Protein AF-A0A949XYN5-F1 (afdb_monomer_lite)

Sequence (95 aa):
HPQERGRELCKAVEAFGGQVHQFFFAFGAYDGIAIVEFPDNESCAACSLTLEGAGANSALATTVLLSPTEGYRAMQKANQTRTGYRPPVGYGSHG

pLDDT: mean 88.31, std 12.27, range [41.84, 97.81]

Radius of gyration: 18.4 Å; chains: 1; bounding box: 48×35×37 Å

Secondary structure (DSSP, 8-state):
-GGGHHHHHHHHHHHTT-EEEEEEE-SSS-SEEEEEE-SSHHHHHHHHHHHHHTT--S-----PPPPHHHHHHHHHHHHH----PPPSS------

Structure (mmCIF, N/CA/C/O backbone):
data_AF-A0A949XYN5-F1
#
_entry.id   AF-A0A949XYN5-F1
#
loop_
_atom_site.group_PDB
_atom_site.id
_atom_site.type_symbol
_atom_site.label_atom_id
_atom_site.label_alt_id
_atom_site.label_comp_id
_atom_site.label_asym_id
_atom_site.label_entity_id
_atom_site.label_seq_id
_atom_site.pdbx_PDB_ins_code
_atom_site.Cartn_x
_atom_site.Cartn_y
_atom_site.Cartn_z
_atom_site.occupancy
_atom_site.B_iso_or_equiv
_atom_site.auth_seq_id
_atom_site.auth_comp_id
_atom_site.auth_asym_id
_atom_site.auth_atom_id
_atom_site.pdbx_PDB_model_num
ATOM 1 N N . HIS A 1 1 ? 15.129 -7.183 -16.951 1.00 52.28 1 HIS A N 1
ATOM 2 C CA . HIS A 1 1 ? 15.411 -8.518 -16.371 1.00 52.28 1 HIS A CA 1
ATOM 3 C C . HIS A 1 1 ? 14.693 -8.663 -15.026 1.00 52.28 1 HIS A C 1
ATOM 5 O O . HIS A 1 1 ? 14.589 -7.657 -14.333 1.00 52.28 1 HIS A O 1
ATOM 11 N N . PRO A 1 2 ? 14.188 -9.853 -14.638 1.00 61.12 2 PRO A N 1
ATOM 12 C CA . PRO A 1 2 ? 13.438 -10.048 -13.385 1.00 61.12 2 PRO A CA 1
ATOM 13 C C . PRO A 1 2 ? 14.189 -9.584 -12.127 1.00 61.12 2 PRO A C 1
ATOM 15 O O . PRO A 1 2 ? 13.579 -9.060 -11.201 1.00 61.12 2 PRO A O 1
ATOM 18 N N . GLN A 1 3 ? 15.517 -9.717 -12.129 1.00 62.66 3 GLN A N 1
ATOM 19 C CA . GLN A 1 3 ? 16.404 -9.361 -11.020 1.00 62.66 3 GLN A CA 1
ATOM 20 C C . GLN A 1 3 ? 16.446 -7.853 -10.723 1.00 62.66 3 GLN A C 1
ATOM 22 O O . GLN A 1 3 ? 16.791 -7.466 -9.612 1.00 62.66 3 GLN A O 1
ATOM 27 N N . GLU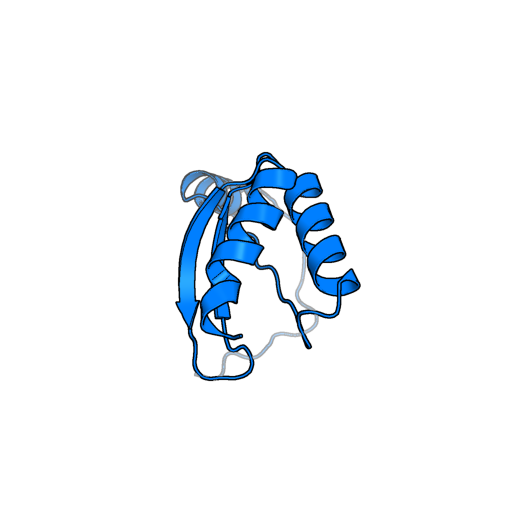 A 1 4 ? 16.076 -6.992 -11.675 1.00 78.88 4 GLU A N 1
ATOM 28 C CA . GLU A 1 4 ? 16.103 -5.534 -11.482 1.00 78.88 4 GLU A CA 1
ATOM 29 C C . GLU A 1 4 ? 14.777 -4.963 -10.970 1.00 78.88 4 GLU A C 1
ATOM 31 O O . GLU A 1 4 ? 14.725 -3.801 -10.572 1.00 78.88 4 GLU A O 1
ATOM 36 N N . ARG A 1 5 ? 13.708 -5.771 -10.922 1.00 80.12 5 ARG A N 1
ATOM 37 C CA . ARG A 1 5 ? 12.364 -5.293 -10.560 1.00 80.12 5 ARG A CA 1
ATOM 38 C C . ARG A 1 5 ? 12.307 -4.670 -9.170 1.00 80.12 5 ARG A C 1
ATOM 40 O O . ARG A 1 5 ? 11.716 -3.610 -9.023 1.00 80.12 5 ARG A O 1
ATOM 47 N N . GLY A 1 6 ? 12.966 -5.276 -8.181 1.00 83.19 6 GLY A N 1
ATOM 48 C CA . GLY A 1 6 ? 13.027 -4.711 -6.830 1.00 83.19 6 GLY A CA 1
ATOM 49 C C . GLY A 1 6 ? 13.706 -3.338 -6.804 1.00 83.19 6 GLY A C 1
ATOM 50 O O . GLY A 1 6 ? 13.221 -2.422 -6.151 1.00 83.19 6 GLY A O 1
ATOM 51 N N . ARG A 1 7 ? 14.783 -3.156 -7.580 1.00 86.25 7 ARG A N 1
ATOM 52 C CA . ARG A 1 7 ? 15.510 -1.881 -7.654 1.00 86.25 7 ARG A CA 1
ATOM 53 C C . ARG A 1 7 ? 14.696 -0.791 -8.346 1.00 86.25 7 ARG A C 1
ATOM 55 O O . ARG A 1 7 ? 14.670 0.337 -7.862 1.00 86.25 7 ARG A O 1
ATOM 62 N N . GLU A 1 8 ? 14.057 -1.107 -9.467 1.00 90.44 8 GLU A N 1
ATOM 63 C CA . GLU A 1 8 ? 13.221 -0.133 -10.178 1.00 90.44 8 GLU A CA 1
ATOM 64 C C . GLU A 1 8 ? 11.950 0.204 -9.386 1.00 90.44 8 GLU A C 1
ATOM 66 O O . GLU A 1 8 ? 11.536 1.362 -9.369 1.00 90.44 8 GLU A O 1
ATOM 71 N N . LEU A 1 9 ? 11.395 -0.763 -8.645 1.00 90.00 9 LEU A N 1
ATOM 72 C CA . LEU A 1 9 ? 10.318 -0.509 -7.692 1.00 90.00 9 LEU A CA 1
ATOM 73 C C . LEU A 1 9 ? 10.759 0.470 -6.599 1.00 90.00 9 LEU A C 1
ATOM 75 O O . LEU A 1 9 ? 10.043 1.436 -6.357 1.00 90.00 9 LEU A O 1
ATOM 79 N N . CYS A 1 10 ? 11.926 0.265 -5.973 1.00 92.88 10 CYS A N 1
ATOM 80 C CA . CYS A 1 10 ? 12.433 1.195 -4.957 1.00 92.88 10 CYS A CA 1
ATOM 81 C C . CYS A 1 10 ? 12.533 2.622 -5.498 1.00 92.88 10 CYS A C 1
ATOM 83 O O . CYS A 1 10 ? 12.012 3.535 -4.869 1.00 92.88 10 CYS A O 1
ATOM 85 N N . LYS A 1 11 ? 13.106 2.815 -6.693 1.00 94.19 11 LYS A N 1
ATOM 86 C CA . LYS A 1 11 ? 13.197 4.149 -7.313 1.00 94.19 11 LYS A CA 1
ATOM 87 C C . LYS A 1 11 ? 11.827 4.789 -7.522 1.00 94.19 11 LYS A C 1
ATOM 89 O O . LYS A 1 11 ? 11.666 5.977 -7.263 1.00 94.19 11 LYS A O 1
ATOM 94 N N . ALA A 1 12 ? 10.857 4.020 -8.019 1.00 93.94 12 ALA A N 1
ATOM 95 C CA . ALA A 1 12 ? 9.509 4.525 -8.239 1.00 93.94 12 ALA A CA 1
ATOM 96 C C . ALA A 1 12 ? 8.846 4.914 -6.913 1.00 93.94 12 ALA A C 1
ATOM 98 O O . ALA A 1 12 ? 8.283 5.995 -6.809 1.00 93.94 12 ALA A O 1
ATOM 99 N N . VAL A 1 13 ? 8.951 4.066 -5.891 1.00 96.38 13 VAL A N 1
ATOM 100 C CA . VAL A 1 13 ? 8.382 4.311 -4.559 1.00 96.38 13 VAL A CA 1
ATOM 101 C C . VAL A 1 13 ? 9.016 5.547 -3.909 1.00 96.38 13 VAL A C 1
ATOM 103 O O . VAL A 1 13 ? 8.291 6.441 -3.473 1.00 96.38 13 VAL A O 1
ATOM 106 N N . GLU A 1 14 ? 10.345 5.658 -3.930 1.00 97.00 14 GLU A N 1
ATOM 107 C CA . GLU A 1 14 ? 11.092 6.803 -3.387 1.00 97.00 14 GLU A CA 1
ATOM 108 C C . GLU A 1 14 ? 10.770 8.117 -4.118 1.00 97.00 14 GLU A C 1
ATOM 110 O O . GLU A 1 14 ? 10.675 9.167 -3.483 1.00 97.00 14 GLU A O 1
ATOM 115 N N . ALA A 1 15 ? 10.538 8.079 -5.436 1.00 97.50 15 ALA A N 1
ATOM 116 C CA . ALA A 1 15 ? 10.169 9.263 -6.219 1.00 97.50 15 ALA A CA 1
ATOM 117 C C . ALA A 1 15 ? 8.825 9.883 -5.792 1.00 97.50 15 ALA A C 1
ATOM 119 O O . ALA A 1 15 ? 8.620 11.081 -5.980 1.00 97.50 15 ALA A O 1
ATOM 120 N N . PHE A 1 16 ? 7.936 9.088 -5.189 1.00 97.62 16 PHE A N 1
ATOM 121 C CA . PHE A 1 16 ? 6.674 9.545 -4.597 1.00 97.62 16 PHE A CA 1
ATOM 122 C C . PHE A 1 16 ? 6.746 9.632 -3.061 1.00 97.62 16 PHE A C 1
ATOM 124 O O . PHE A 1 16 ? 5.720 9.622 -2.385 1.00 97.62 16 PHE A O 1
ATOM 131 N N . GLY A 1 17 ? 7.956 9.710 -2.496 1.00 97.44 17 GLY A N 1
ATOM 132 C CA . GLY A 1 17 ? 8.182 9.890 -1.060 1.00 97.44 17 GLY A CA 1
ATOM 133 C C . GLY A 1 17 ? 7.905 8.653 -0.205 1.00 97.44 17 GLY A C 1
ATOM 134 O O . GLY A 1 17 ? 7.828 8.774 1.016 1.00 97.44 17 GLY A O 1
ATOM 135 N N . GLY A 1 18 ? 7.730 7.48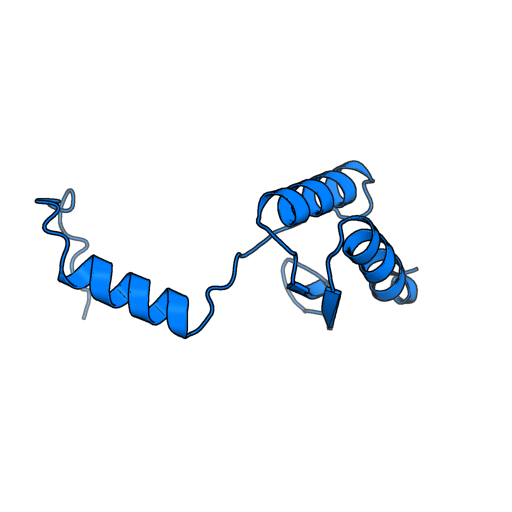3 -0.820 1.00 97.50 18 GLY A N 1
ATOM 136 C CA . GLY A 1 18 ? 7.519 6.231 -0.109 1.00 97.50 18 GLY A CA 1
ATOM 137 C C . GLY A 1 18 ? 8.813 5.496 0.239 1.00 97.50 18 GLY A C 1
ATOM 138 O O . GLY A 1 18 ? 9.906 5.840 -0.210 1.00 97.50 18 GLY A O 1
ATOM 139 N N . GLN A 1 19 ? 8.662 4.417 1.000 1.00 97.50 19 GLN A N 1
ATOM 140 C CA . GLN A 1 19 ? 9.719 3.488 1.378 1.00 97.50 19 GLN A CA 1
ATOM 141 C C . GLN A 1 19 ? 9.298 2.050 1.064 1.00 97.50 19 GLN A C 1
ATOM 143 O O . GLN A 1 19 ? 8.173 1.641 1.353 1.00 97.50 19 GLN A O 1
ATOM 148 N N . VAL A 1 20 ? 10.219 1.252 0.519 1.00 96.25 20 VAL A N 1
ATOM 149 C CA . VAL A 1 20 ? 10.035 -0.199 0.384 1.00 96.25 20 VAL A CA 1
ATOM 150 C C . VAL A 1 20 ? 10.564 -0.891 1.637 1.00 96.25 20 VAL A C 1
ATOM 152 O O . VAL A 1 20 ? 11.743 -0.787 1.962 1.00 96.25 20 VAL A O 1
ATOM 155 N N . HIS A 1 21 ? 9.697 -1.626 2.329 1.00 95.62 21 HIS A N 1
ATOM 156 C CA . HIS A 1 21 ? 10.060 -2.415 3.507 1.00 95.62 21 HIS A CA 1
ATOM 157 C C . HIS A 1 21 ? 10.577 -3.793 3.126 1.00 95.62 21 HIS A C 1
ATOM 159 O O . HIS A 1 21 ? 11.563 -4.264 3.690 1.00 95.62 21 HIS A O 1
ATOM 165 N N . GLN A 1 22 ? 9.893 -4.456 2.194 1.00 94.12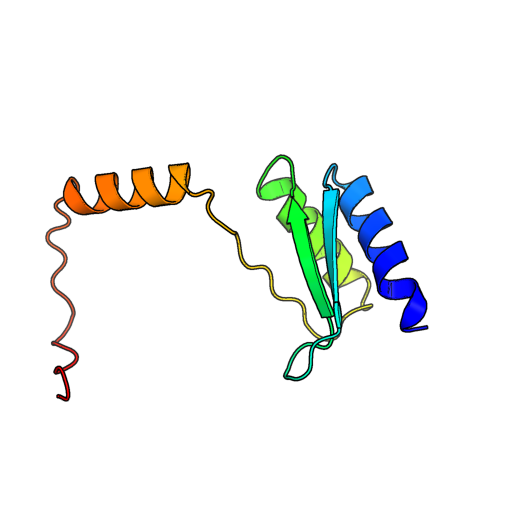 22 GLN A N 1
ATOM 166 C CA . GLN A 1 22 ? 10.205 -5.811 1.744 1.00 94.12 22 GLN A CA 1
ATOM 167 C C . GLN A 1 22 ? 9.730 -6.026 0.304 1.00 94.12 22 GLN A C 1
ATOM 169 O O . GLN A 1 22 ? 8.732 -5.440 -0.117 1.00 94.12 22 GLN A O 1
ATOM 174 N N . PHE A 1 23 ? 10.403 -6.921 -0.420 1.00 92.75 23 PHE A N 1
ATOM 175 C CA . PHE A 1 23 ? 9.995 -7.397 -1.741 1.00 92.75 23 PHE A CA 1
ATOM 176 C C . PHE A 1 23 ? 10.190 -8.912 -1.828 1.00 92.75 23 PHE A C 1
ATOM 178 O O . PHE A 1 23 ? 11.250 -9.428 -1.472 1.00 92.75 23 PHE A O 1
ATOM 185 N N . PHE A 1 24 ? 9.184 -9.615 -2.335 1.00 92.06 24 PHE A N 1
ATOM 186 C CA . PHE A 1 24 ? 9.161 -11.067 -2.467 1.00 92.06 24 PHE A CA 1
ATOM 187 C C . PHE A 1 24 ? 8.728 -11.459 -3.873 1.00 92.06 24 PHE A C 1
ATOM 189 O O . PHE A 1 24 ? 7.854 -10.820 -4.455 1.00 92.06 24 PHE A O 1
ATOM 196 N N . PHE A 1 25 ? 9.278 -12.560 -4.380 1.00 91.75 25 PHE A N 1
ATOM 197 C CA . PHE A 1 25 ? 8.663 -13.273 -5.494 1.00 91.75 25 PHE A CA 1
ATOM 198 C C . PHE A 1 25 ? 7.585 -14.214 -4.958 1.00 91.75 25 PHE A C 1
ATOM 200 O O . PHE A 1 25 ? 7.780 -14.859 -3.925 1.00 91.75 25 PHE A O 1
ATOM 207 N N . ALA A 1 26 ? 6.459 -14.291 -5.659 1.00 90.56 26 ALA A N 1
ATOM 208 C CA . ALA A 1 26 ? 5.319 -15.106 -5.263 1.00 90.56 26 ALA A CA 1
ATOM 209 C C . ALA A 1 26 ? 4.918 -16.074 -6.382 1.00 90.56 26 ALA A C 1
ATOM 211 O O . ALA A 1 26 ? 5.051 -15.776 -7.566 1.00 90.56 26 ALA A O 1
ATOM 212 N N . PHE A 1 27 ? 4.415 -17.246 -5.995 1.00 91.81 27 PHE A N 1
ATOM 213 C CA . PHE A 1 27 ? 3.681 -18.119 -6.906 1.00 91.81 27 PHE A CA 1
ATOM 214 C C . PHE A 1 27 ? 2.201 -17.727 -6.895 1.00 91.81 27 PHE A C 1
ATOM 216 O O . PHE A 1 27 ? 1.652 -17.417 -5.838 1.00 91.81 27 PHE A O 1
ATOM 223 N N . GLY A 1 28 ? 1.541 -17.797 -8.051 1.00 88.94 28 GLY A N 1
ATOM 224 C CA . GLY A 1 28 ? 0.115 -17.500 -8.187 1.00 88.94 28 GLY A CA 1
ATOM 225 C C . GLY A 1 28 ? -0.163 -16.534 -9.332 1.00 88.94 28 GLY A C 1
ATOM 226 O O . GLY A 1 28 ? 0.560 -16.516 -10.324 1.00 88.94 28 GLY A O 1
ATOM 227 N N . ALA A 1 29 ? -1.233 -15.749 -9.197 1.00 89.00 29 ALA A N 1
ATOM 228 C CA . ALA A 1 29 ? -1.656 -14.785 -10.216 1.00 89.00 29 ALA A CA 1
ATOM 229 C C . ALA A 1 29 ? -0.693 -13.592 -10.369 1.00 89.00 29 ALA A C 1
ATOM 231 O O . ALA A 1 29 ? -0.645 -12.980 -11.432 1.00 89.00 29 ALA A O 1
ATOM 232 N N . TYR A 1 30 ? 0.068 -13.282 -9.317 1.00 90.19 30 TYR A N 1
ATOM 233 C CA . TYR A 1 30 ? 1.071 -12.221 -9.294 1.00 90.19 30 TYR A CA 1
ATOM 234 C C . TYR A 1 30 ? 2.440 -12.830 -9.005 1.00 90.19 30 TYR A C 1
ATOM 236 O O . TYR A 1 30 ? 2.548 -13.752 -8.196 1.00 90.19 30 TYR A O 1
ATOM 244 N N . ASP A 1 31 ? 3.477 -12.301 -9.651 1.00 88.94 31 ASP A N 1
ATOM 245 C CA . ASP A 1 31 ? 4.849 -12.797 -9.526 1.00 88.94 31 ASP A CA 1
ATOM 246 C C . ASP A 1 31 ? 5.684 -12.033 -8.485 1.00 88.94 31 ASP A C 1
ATOM 248 O O . ASP A 1 31 ? 6.767 -12.487 -8.118 1.00 88.94 31 ASP A O 1
ATOM 252 N N . GLY A 1 32 ? 5.171 -10.916 -7.959 1.00 90.31 32 GLY A N 1
ATOM 253 C CA . GLY A 1 32 ? 5.834 -10.086 -6.961 1.00 90.31 32 GLY A CA 1
ATOM 254 C C . GLY A 1 32 ? 4.869 -9.535 -5.915 1.00 90.31 32 GLY A C 1
ATOM 255 O O . GLY A 1 32 ? 3.733 -9.179 -6.224 1.00 90.31 32 GLY A O 1
ATOM 256 N N . ILE A 1 33 ? 5.339 -9.445 -4.674 1.00 93.06 33 ILE A N 1
ATOM 257 C CA . ILE A 1 33 ? 4.648 -8.784 -3.564 1.00 93.06 33 ILE A CA 1
ATOM 258 C C . ILE A 1 33 ? 5.637 -7.833 -2.904 1.00 93.06 33 ILE A C 1
ATOM 260 O O . ILE A 1 33 ? 6.754 -8.228 -2.571 1.00 93.06 33 ILE A O 1
ATOM 264 N N . ALA A 1 34 ? 5.219 -6.591 -2.683 1.00 94.31 34 ALA A N 1
ATOM 265 C CA . ALA A 1 34 ? 6.003 -5.604 -1.961 1.00 94.31 34 ALA A CA 1
ATOM 266 C C . ALA A 1 34 ? 5.219 -5.070 -0.768 1.00 94.31 34 ALA A C 1
ATOM 268 O O . ALA A 1 34 ? 4.020 -4.814 -0.871 1.00 94.31 34 ALA A O 1
ATOM 269 N N . ILE A 1 35 ? 5.913 -4.875 0.349 1.00 96.44 35 ILE A N 1
ATOM 270 C CA . ILE A 1 35 ? 5.402 -4.091 1.470 1.00 96.44 35 ILE A CA 1
ATOM 271 C C . ILE A 1 35 ? 6.041 -2.719 1.355 1.00 96.44 35 ILE A C 1
ATOM 273 O O . ILE A 1 35 ? 7.267 -2.603 1.389 1.00 96.44 35 ILE A O 1
ATOM 277 N N . VAL A 1 36 ? 5.208 -1.701 1.183 1.00 96.75 36 VAL A N 1
ATOM 278 C CA . VAL A 1 36 ? 5.627 -0.317 0.966 1.00 96.75 36 VAL A CA 1
ATOM 279 C C . VAL A 1 36 ? 4.830 0.605 1.875 1.00 96.75 36 VAL A C 1
ATOM 281 O O . VAL A 1 36 ? 3.687 0.308 2.222 1.00 96.75 36 VAL A O 1
ATOM 284 N N . GLU A 1 37 ? 5.438 1.713 2.259 1.00 97.00 37 GLU A N 1
ATOM 285 C CA . GLU A 1 37 ? 4.818 2.766 3.055 1.00 97.00 37 GLU A CA 1
ATOM 286 C C . GLU A 1 37 ? 4.928 4.084 2.298 1.00 97.00 37 GLU A C 1
ATOM 288 O O . GLU A 1 37 ? 5.967 4.380 1.716 1.00 97.00 37 GLU A O 1
ATOM 293 N N . PHE A 1 38 ? 3.848 4.858 2.281 1.00 97.38 38 PHE A N 1
ATOM 294 C CA . PHE A 1 38 ? 3.771 6.168 1.639 1.00 97.38 38 PHE A CA 1
ATOM 295 C C . PHE A 1 38 ? 3.295 7.206 2.658 1.00 97.38 38 PHE A C 1
ATOM 297 O O . PHE A 1 38 ? 2.621 6.832 3.620 1.00 97.38 38 PHE A O 1
ATOM 304 N N . PRO A 1 39 ? 3.600 8.500 2.450 1.00 96.62 39 PRO A N 1
ATOM 305 C CA . PRO A 1 39 ? 3.164 9.561 3.358 1.00 96.62 39 PRO A CA 1
ATOM 306 C C . PRO A 1 39 ? 1.635 9.698 3.414 1.00 96.62 39 PRO A C 1
ATOM 308 O O . PRO A 1 39 ? 1.086 10.073 4.448 1.00 96.62 39 PRO A O 1
ATOM 311 N N . ASP A 1 40 ? 0.949 9.368 2.317 1.00 95.19 40 ASP A N 1
ATOM 312 C CA . ASP A 1 40 ? -0.505 9.366 2.204 1.00 95.19 40 ASP A CA 1
ATOM 313 C C . ASP A 1 40 ? -0.987 8.451 1.059 1.00 95.19 40 ASP A C 1
ATOM 315 O O . ASP A 1 40 ? -0.212 7.926 0.249 1.00 95.19 40 ASP A O 1
ATOM 319 N N . ASN A 1 41 ? -2.308 8.252 0.996 1.00 95.56 41 ASN A N 1
ATOM 320 C CA . ASN A 1 41 ? -2.946 7.433 -0.034 1.00 95.56 41 ASN A CA 1
ATOM 321 C C . ASN A 1 41 ? -2.827 8.043 -1.440 1.00 95.56 41 ASN A C 1
ATOM 323 O O . ASN A 1 41 ? -2.824 7.293 -2.415 1.00 95.56 41 ASN A O 1
ATOM 327 N N . GLU A 1 42 ? -2.735 9.371 -1.563 1.00 97.69 42 GLU A N 1
ATOM 328 C CA . GLU A 1 42 ? -2.616 10.054 -2.858 1.00 97.69 42 GLU A CA 1
ATOM 329 C C . GLU A 1 42 ? -1.256 9.756 -3.500 1.00 97.69 42 GLU A C 1
ATOM 331 O O . GLU A 1 42 ? -1.187 9.401 -4.677 1.00 97.69 42 GLU A O 1
ATOM 336 N N . SER A 1 43 ? -0.191 9.780 -2.703 1.00 97.69 43 SER A N 1
ATOM 337 C CA . SER A 1 43 ? 1.174 9.431 -3.098 1.00 97.69 43 SER A CA 1
ATOM 338 C C . SER A 1 43 ? 1.277 7.962 -3.519 1.00 97.69 43 SER A C 1
ATOM 340 O O . SER A 1 43 ? 1.852 7.647 -4.564 1.00 97.69 43 SER A O 1
ATOM 342 N N . CYS A 1 44 ? 0.645 7.055 -2.763 1.00 96.31 44 CYS A N 1
ATOM 343 C CA . CYS A 1 44 ? 0.569 5.635 -3.120 1.00 96.31 44 CYS A CA 1
ATOM 344 C C . CYS A 1 44 ? -0.192 5.408 -4.440 1.00 96.31 44 CYS A C 1
ATOM 346 O O . CYS A 1 44 ? 0.251 4.637 -5.301 1.00 96.31 44 CYS A O 1
ATOM 348 N N . ALA A 1 45 ? -1.319 6.101 -4.629 1.00 95.75 45 ALA A N 1
ATOM 349 C CA . ALA A 1 45 ? -2.116 6.014 -5.848 1.00 95.75 45 ALA A CA 1
ATOM 350 C C . ALA A 1 45 ? -1.359 6.570 -7.066 1.00 95.75 45 ALA A C 1
ATOM 352 O O . ALA A 1 45 ? -1.336 5.923 -8.112 1.00 95.75 45 ALA A O 1
ATOM 353 N N . ALA A 1 46 ? -0.682 7.714 -6.928 1.00 96.50 46 ALA A N 1
ATOM 354 C CA . ALA A 1 46 ? 0.131 8.308 -7.990 1.00 96.50 46 ALA A CA 1
ATOM 355 C C . ALA A 1 46 ? 1.282 7.383 -8.424 1.00 96.50 46 ALA A C 1
ATOM 357 O O . ALA A 1 46 ? 1.511 7.190 -9.624 1.00 96.50 46 ALA A O 1
ATOM 358 N N . CYS A 1 47 ? 1.957 6.748 -7.460 1.00 95.12 47 CYS A N 1
ATOM 359 C CA . CYS A 1 47 ? 2.966 5.728 -7.739 1.00 95.12 47 CYS A CA 1
ATOM 360 C C . CYS A 1 47 ? 2.364 4.526 -8.485 1.00 95.12 47 CYS A C 1
ATOM 362 O O . CYS A 1 47 ? 2.886 4.125 -9.527 1.00 95.12 47 CYS A O 1
ATOM 364 N N . SER A 1 48 ? 1.229 4.000 -8.007 1.00 92.56 48 SER A N 1
ATOM 365 C CA . SER A 1 48 ? 0.544 2.849 -8.617 1.00 92.56 48 SER A CA 1
ATOM 366 C C . SER A 1 48 ? 0.151 3.122 -10.075 1.00 92.56 48 SER A C 1
ATOM 368 O O . SER A 1 48 ? 0.476 2.329 -10.956 1.00 92.56 48 SER A O 1
ATOM 370 N N . LEU A 1 49 ? -0.449 4.284 -10.354 1.00 93.44 49 LEU A N 1
ATOM 371 C CA . LEU A 1 49 ? -0.836 4.695 -11.710 1.00 93.44 49 LEU A CA 1
ATOM 372 C C . LEU A 1 49 ? 0.374 4.866 -12.636 1.00 93.44 49 LEU A C 1
ATOM 374 O O . LEU A 1 49 ? 0.315 4.513 -13.813 1.00 93.44 49 LEU A O 1
ATOM 378 N N . THR A 1 50 ? 1.489 5.378 -12.112 1.00 92.44 50 THR A N 1
ATOM 379 C CA . THR A 1 50 ? 2.736 5.517 -12.878 1.00 92.44 50 THR A CA 1
ATOM 380 C C . THR A 1 50 ? 3.308 4.149 -13.255 1.00 92.44 50 THR A C 1
ATOM 382 O O . THR A 1 50 ? 3.726 3.946 -14.395 1.00 92.44 50 THR A O 1
ATOM 385 N N . LEU A 1 51 ? 3.296 3.191 -12.323 1.00 89.38 51 LEU A N 1
ATOM 386 C CA . LEU A 1 51 ? 3.763 1.822 -12.561 1.00 89.38 51 LEU A CA 1
ATOM 387 C C . LEU A 1 51 ? 2.874 1.063 -13.556 1.00 89.38 51 LEU A C 1
ATOM 389 O O . LEU A 1 51 ? 3.398 0.320 -14.388 1.00 89.38 51 LEU A O 1
ATOM 393 N N . GLU A 1 52 ? 1.554 1.251 -13.495 1.00 88.00 52 GLU A N 1
ATOM 394 C CA . GLU A 1 52 ? 0.613 0.704 -14.482 1.00 88.00 52 GLU A CA 1
ATOM 395 C C . GLU A 1 52 ? 0.833 1.324 -15.869 1.00 88.00 52 GLU A C 1
ATOM 397 O O . GLU A 1 52 ? 0.972 0.601 -16.858 1.00 88.00 52 GLU A O 1
ATOM 402 N N . GLY A 1 53 ? 0.944 2.655 -15.949 1.00 87.12 53 GLY A N 1
ATOM 403 C CA . GLY A 1 53 ? 1.142 3.384 -17.205 1.00 87.12 53 GLY A CA 1
ATOM 404 C C . GLY A 1 53 ? 2.486 3.109 -17.887 1.00 87.12 53 GLY A C 1
ATOM 405 O O . GLY A 1 53 ? 2.581 3.188 -19.111 1.00 87.12 53 GLY A O 1
ATOM 406 N N . ALA A 1 54 ? 3.517 2.729 -17.126 1.00 84.12 54 ALA A N 1
ATOM 407 C CA . ALA A 1 54 ? 4.820 2.338 -17.663 1.00 84.12 54 ALA A CA 1
ATOM 408 C C . ALA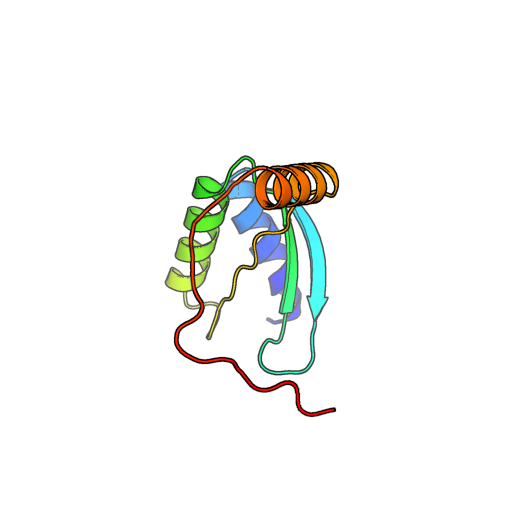 A 1 54 ? 4.794 0.997 -18.428 1.00 84.12 54 ALA A C 1
ATOM 410 O O . ALA A 1 54 ? 5.784 0.643 -19.069 1.00 84.12 54 ALA A O 1
ATOM 411 N N . GLY A 1 55 ? 3.699 0.226 -18.345 1.00 77.94 55 GLY A N 1
ATOM 412 C CA . GLY A 1 55 ? 3.550 -1.063 -19.032 1.00 77.94 55 GLY A CA 1
ATOM 413 C C . GLY A 1 55 ? 4.491 -2.160 -18.520 1.00 77.94 55 GLY A C 1
ATOM 414 O O . GLY A 1 55 ? 4.611 -3.215 -19.140 1.00 77.94 55 GLY A O 1
ATOM 415 N N . ALA A 1 56 ? 5.170 -1.925 -17.393 1.00 72.69 56 ALA A N 1
ATOM 416 C CA . ALA A 1 56 ? 6.117 -2.866 -16.800 1.00 72.69 56 ALA A CA 1
ATOM 417 C C . ALA A 1 56 ? 5.426 -4.060 -16.117 1.00 72.69 56 ALA A C 1
ATOM 419 O O . ALA A 1 56 ? 6.065 -5.092 -15.896 1.00 72.69 56 ALA A O 1
ATOM 420 N N . ASN A 1 57 ? 4.130 -3.927 -15.811 1.00 77.31 57 ASN A N 1
ATOM 421 C CA . ASN A 1 57 ? 3.311 -4.934 -15.147 1.00 77.31 57 ASN A CA 1
ATOM 422 C C . ASN A 1 57 ? 2.087 -5.268 -16.007 1.00 77.31 57 ASN A C 1
ATOM 424 O O . ASN A 1 57 ? 1.416 -4.370 -16.508 1.00 77.31 57 ASN A O 1
ATOM 428 N N . SER A 1 58 ? 1.764 -6.557 -16.146 1.00 81.19 58 SER A N 1
ATOM 429 C CA . SER A 1 58 ? 0.520 -6.988 -16.806 1.00 81.19 58 SER A CA 1
ATOM 430 C C . SER A 1 58 ? -0.715 -6.783 -15.921 1.00 81.19 58 SER A C 1
ATOM 432 O O . SER A 1 58 ? -1.824 -6.682 -16.433 1.00 81.19 58 SER A O 1
ATOM 434 N N . ALA A 1 59 ? -0.518 -6.738 -14.601 1.00 84.69 59 ALA A N 1
ATOM 435 C CA . ALA A 1 59 ? -1.527 -6.412 -13.603 1.00 84.69 59 ALA A CA 1
ATOM 436 C C . ALA A 1 59 ? -0.839 -5.854 -12.347 1.00 84.69 59 ALA A C 1
ATOM 438 O O . ALA A 1 59 ? 0.249 -6.308 -11.987 1.00 84.69 59 ALA A O 1
ATOM 439 N N . LEU A 1 60 ? -1.487 -4.908 -11.669 1.00 88.44 60 LEU A N 1
ATOM 440 C CA . LEU A 1 60 ? -1.082 -4.380 -10.369 1.00 88.44 60 LEU A CA 1
ATOM 441 C C . LEU A 1 60 ? -2.292 -4.433 -9.429 1.00 88.44 60 LEU A C 1
ATOM 443 O O . LEU A 1 60 ? -3.425 -4.215 -9.850 1.00 88.44 60 LEU A O 1
ATOM 447 N N . ALA A 1 61 ? -2.062 -4.771 -8.164 1.00 91.25 61 ALA A N 1
ATOM 448 C CA . ALA A 1 61 ? -3.093 -4.752 -7.136 1.00 91.25 61 ALA A CA 1
ATOM 449 C C . ALA A 1 61 ? -2.520 -4.150 -5.854 1.00 91.25 61 ALA A C 1
ATOM 451 O O . ALA A 1 61 ? -1.525 -4.641 -5.322 1.00 91.25 61 ALA A O 1
ATOM 452 N N . THR A 1 62 ? -3.177 -3.108 -5.349 1.00 93.19 62 THR A N 1
ATOM 453 C CA . THR A 1 62 ? -2.758 -2.393 -4.140 1.00 93.19 62 THR A CA 1
ATOM 454 C C . THR A 1 62 ? -3.745 -2.675 -3.015 1.00 93.19 62 THR A C 1
ATOM 456 O O . THR A 1 62 ? -4.940 -2.413 -3.143 1.00 93.19 62 THR A O 1
ATOM 459 N N . THR A 1 63 ? -3.248 -3.210 -1.899 1.00 95.31 63 THR A N 1
ATOM 460 C CA . THR A 1 63 ? -4.033 -3.413 -0.672 1.00 95.31 63 THR A CA 1
ATOM 461 C C . THR A 1 63 ? -3.542 -2.444 0.391 1.00 95.31 63 THR A C 1
ATOM 463 O O . THR A 1 63 ? -2.406 -2.554 0.846 1.00 95.31 63 THR A O 1
ATOM 466 N N . VAL A 1 64 ? -4.397 -1.506 0.801 1.00 94.81 64 VAL A N 1
ATOM 467 C CA . VAL A 1 64 ? -4.080 -0.594 1.906 1.00 94.81 64 VAL A CA 1
ATOM 468 C C . VAL A 1 64 ? -4.105 -1.377 3.214 1.00 94.81 64 VAL A C 1
ATOM 470 O O . VAL A 1 64 ? -5.114 -1.995 3.562 1.00 94.81 64 VAL A O 1
ATOM 473 N N . LEU A 1 65 ? -2.988 -1.350 3.936 1.00 95.12 65 LEU A N 1
ATOM 474 C CA . LEU A 1 65 ? -2.871 -1.967 5.251 1.00 95.12 65 LEU A CA 1
ATOM 475 C C . LEU A 1 65 ? -3.263 -0.955 6.327 1.00 95.12 65 LEU A C 1
ATOM 477 O O . LEU A 1 65 ? -2.871 0.205 6.267 1.00 95.12 65 LEU A O 1
ATOM 481 N N . LEU A 1 66 ? -4.019 -1.409 7.324 1.00 94.19 66 LEU A N 1
ATOM 482 C CA . LEU A 1 66 ? -4.283 -0.626 8.527 1.00 94.19 66 LEU A CA 1
ATOM 483 C C . LEU A 1 66 ? -3.218 -0.934 9.572 1.00 94.19 66 LEU A C 1
ATOM 485 O O . LEU A 1 66 ? -2.906 -2.102 9.827 1.00 94.19 66 LEU A O 1
ATOM 489 N N . SER A 1 67 ? -2.728 0.100 10.247 1.00 91.81 67 SER A N 1
ATOM 490 C CA . SER A 1 67 ? -1.971 -0.096 11.478 1.00 91.81 67 SER A CA 1
ATOM 491 C C . SER A 1 67 ? -2.843 -0.788 12.540 1.00 91.81 67 SER A C 1
ATOM 493 O O . SER A 1 67 ? -4.075 -0.655 12.530 1.00 91.81 67 SER A O 1
ATOM 495 N N . PRO A 1 68 ? -2.240 -1.472 13.529 1.00 94.69 68 PRO A N 1
ATOM 496 C CA . PRO A 1 68 ? -2.995 -2.044 14.645 1.00 94.69 68 PRO A CA 1
ATOM 497 C C . PRO A 1 68 ? -3.889 -1.015 15.358 1.00 94.69 68 PRO A C 1
ATOM 499 O O . PRO A 1 68 ? -5.012 -1.326 15.757 1.00 94.69 68 PRO A O 1
ATOM 502 N N . THR A 1 69 ? -3.424 0.233 15.482 1.00 96.06 69 THR A N 1
ATOM 503 C CA . THR A 1 69 ? -4.190 1.327 16.092 1.00 96.06 69 THR A CA 1
ATOM 504 C C . THR A 1 69 ? -5.386 1.742 15.241 1.00 96.06 69 THR A C 1
ATOM 506 O O . THR A 1 69 ? -6.472 1.946 15.786 1.00 96.06 69 THR A O 1
ATOM 509 N N . GLU A 1 70 ? -5.231 1.857 13.923 1.00 95.19 70 GLU A N 1
ATOM 510 C CA . GLU A 1 70 ? -6.350 2.150 13.019 1.00 95.19 70 GLU A CA 1
ATOM 511 C C . GLU A 1 70 ? -7.359 1.010 12.993 1.00 95.19 70 GLU A C 1
ATOM 513 O O . GLU A 1 70 ? -8.558 1.269 13.086 1.00 95.19 70 GLU A O 1
ATOM 518 N N . GLY A 1 71 ? -6.890 -0.240 12.970 1.00 96.38 71 GLY A N 1
ATOM 519 C CA . GLY A 1 71 ? -7.742 -1.417 13.110 1.00 96.38 71 GLY A CA 1
ATOM 520 C C . GLY A 1 71 ? -8.561 -1.369 14.401 1.00 96.38 71 GLY A C 1
ATOM 521 O O . GLY A 1 71 ? -9.779 -1.546 14.375 1.00 96.38 71 GLY A O 1
ATOM 522 N N . TYR A 1 72 ? -7.934 -1.029 15.530 1.00 97.12 72 TYR A N 1
ATOM 523 C CA . TYR A 1 72 ? -8.643 -0.857 16.798 1.00 97.12 72 TYR A CA 1
ATOM 524 C C . TYR A 1 72 ? -9.674 0.278 16.765 1.00 97.12 72 TYR A C 1
ATOM 526 O O . TYR A 1 72 ? -10.823 0.077 17.164 1.00 97.12 72 TYR A O 1
ATOM 534 N N . ARG A 1 73 ? -9.316 1.453 16.237 1.00 97.81 73 ARG A N 1
ATOM 535 C CA . ARG A 1 73 ? -10.258 2.576 16.074 1.00 97.81 73 ARG A CA 1
ATOM 536 C C . ARG A 1 73 ? -11.425 2.205 15.155 1.00 97.81 73 ARG A C 1
ATOM 538 O O . ARG A 1 73 ? -12.562 2.578 15.441 1.00 97.81 73 ARG A O 1
ATOM 545 N N . ALA A 1 74 ? -11.171 1.444 14.093 1.00 96.88 74 ALA A N 1
ATOM 546 C CA . ALA A 1 74 ? -12.203 0.934 13.197 1.00 96.88 74 ALA A CA 1
ATOM 547 C C . ALA A 1 74 ? -13.161 -0.019 13.932 1.00 96.88 74 ALA A C 1
ATOM 549 O O . ALA A 1 74 ? -14.377 0.152 13.831 1.00 96.88 74 ALA A O 1
ATOM 550 N N . MET A 1 75 ? -12.638 -0.947 14.743 1.00 97.31 75 MET A N 1
ATOM 551 C CA . MET A 1 75 ? -13.451 -1.835 15.587 1.00 97.31 75 MET A CA 1
ATOM 552 C C . MET A 1 75 ? -14.309 -1.052 16.592 1.00 97.31 75 MET A C 1
ATOM 554 O O . MET A 1 75 ? -15.501 -1.327 16.740 1.00 97.31 75 MET A O 1
ATOM 558 N N . GLN A 1 76 ? -13.742 -0.037 17.249 1.00 97.62 76 GLN A N 1
ATOM 559 C CA . GLN A 1 76 ? -14.497 0.827 18.162 1.00 97.62 76 GLN A CA 1
ATOM 560 C C . GLN A 1 76 ? -15.619 1.578 17.439 1.00 97.62 76 GLN A C 1
ATOM 562 O O . GLN A 1 76 ? -16.759 1.585 17.909 1.00 97.62 76 GLN A O 1
ATOM 567 N N . LYS A 1 77 ? -15.322 2.171 16.277 1.00 96.81 77 LYS A N 1
ATOM 568 C CA . LYS A 1 77 ? -16.311 2.882 15.462 1.00 96.81 77 LYS A CA 1
ATOM 569 C C . LYS A 1 77 ? -17.435 1.949 15.015 1.00 96.81 77 LYS A C 1
ATOM 571 O O . LYS A 1 77 ? -18.596 2.348 15.074 1.00 96.81 77 LYS A O 1
ATOM 576 N N . ALA A 1 78 ? -17.115 0.715 14.627 1.00 95.19 78 ALA A N 1
ATOM 577 C CA . ALA A 1 78 ? -18.108 -0.294 14.268 1.00 95.19 78 ALA A CA 1
ATOM 578 C C . ALA A 1 78 ? -19.049 -0.619 15.440 1.00 95.19 78 ALA A C 1
ATOM 580 O O . ALA A 1 78 ? -20.260 -0.667 15.250 1.00 95.19 78 ALA A O 1
ATOM 581 N N . ASN A 1 79 ? -18.517 -0.758 16.659 1.00 94.50 79 ASN A N 1
ATOM 582 C CA . ASN A 1 79 ? -19.326 -1.023 17.852 1.00 94.50 79 ASN A CA 1
ATOM 583 C C . ASN A 1 79 ? -20.226 0.169 18.248 1.00 94.50 79 ASN A C 1
ATOM 585 O O . ASN A 1 79 ? -21.325 -0.008 18.768 1.00 94.50 79 ASN A O 1
ATOM 589 N N . GLN A 1 80 ? -19.769 1.400 18.008 1.00 95.06 80 GLN A N 1
ATOM 590 C CA . GLN A 1 80 ? -20.489 2.620 18.398 1.00 95.06 80 GLN A CA 1
ATOM 591 C C . GLN A 1 80 ? -21.521 3.078 17.355 1.00 95.06 80 GLN A C 1
ATOM 593 O O . GLN A 1 80 ? -22.500 3.744 17.697 1.00 95.06 80 GLN A O 1
ATOM 598 N N . THR A 1 81 ? -21.320 2.738 16.081 1.00 94.62 81 THR A N 1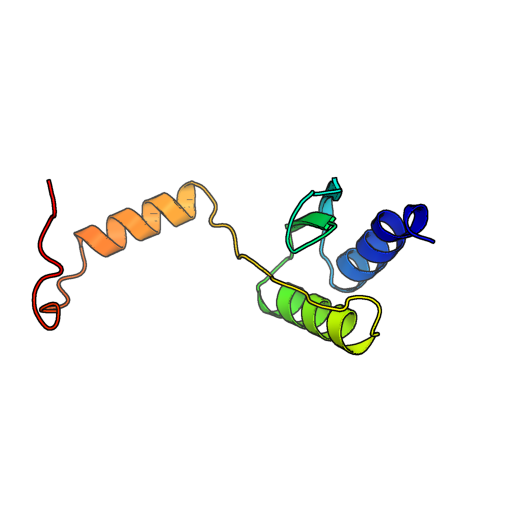
ATOM 599 C CA . THR A 1 81 ? -22.160 3.225 14.981 1.00 94.62 81 THR A CA 1
ATOM 600 C C . THR A 1 81 ? -23.402 2.354 14.817 1.00 94.62 81 THR A C 1
ATOM 602 O O . THR A 1 81 ? -23.330 1.213 14.369 1.00 94.62 81 THR A O 1
ATOM 605 N N . ARG A 1 82 ? -24.580 2.913 15.101 1.00 91.31 82 ARG A N 1
ATOM 606 C CA . ARG A 1 82 ? -25.866 2.264 14.805 1.00 91.31 82 ARG A CA 1
ATOM 607 C C . ARG A 1 82 ? -26.314 2.631 13.395 1.00 91.31 82 ARG A C 1
ATOM 609 O O . ARG A 1 82 ? -26.831 3.719 13.178 1.00 91.31 82 ARG A O 1
ATOM 616 N N . THR A 1 83 ? -26.119 1.727 12.441 1.00 91.62 83 THR A N 1
ATOM 617 C CA . THR A 1 83 ? -26.417 1.994 11.022 1.00 91.62 83 THR A CA 1
ATOM 618 C C . THR A 1 83 ? -27.881 1.759 10.648 1.00 91.62 83 THR A C 1
ATOM 620 O O . THR A 1 83 ? -28.329 2.247 9.618 1.00 91.62 83 THR A O 1
ATOM 623 N N . GLY A 1 84 ? -28.621 0.961 11.430 1.00 88.94 84 GLY A N 1
ATOM 624 C CA . GLY A 1 84 ? -29.941 0.463 11.020 1.00 88.94 84 GLY A CA 1
ATOM 625 C C . GLY A 1 84 ? -29.896 -0.438 9.776 1.00 88.94 84 GLY A C 1
ATOM 626 O O . GLY A 1 84 ? -30.948 -0.799 9.249 1.00 88.94 84 GLY A O 1
ATOM 627 N N . TYR A 1 85 ? -28.693 -0.806 9.310 1.00 86.50 85 TYR A N 1
ATOM 628 C CA . TYR A 1 85 ? -28.492 -1.653 8.144 1.00 86.50 85 TYR A CA 1
ATOM 629 C C . TYR A 1 85 ? -29.085 -3.032 8.409 1.00 86.50 85 TYR A C 1
ATOM 631 O O . TYR A 1 85 ? -28.677 -3.746 9.327 1.00 86.50 85 TYR A O 1
ATOM 639 N N . ARG A 1 86 ? -30.059 -3.401 7.581 1.00 83.50 86 ARG A N 1
ATOM 640 C CA . ARG A 1 86 ? -30.583 -4.757 7.503 1.00 83.50 86 ARG A CA 1
ATOM 641 C C . ARG A 1 86 ? -29.970 -5.411 6.272 1.00 83.50 86 ARG A C 1
ATOM 643 O O . ARG A 1 86 ? -30.163 -4.876 5.181 1.00 83.50 86 ARG A O 1
ATOM 650 N N . PRO A 1 87 ? -29.245 -6.5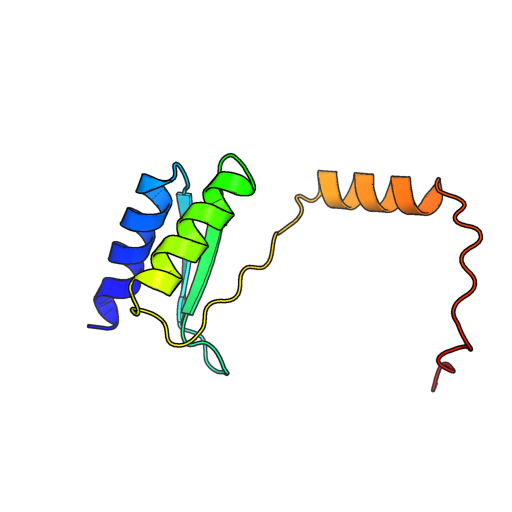31 6.420 1.00 82.94 87 PRO A N 1
ATOM 651 C CA . PRO A 1 87 ? -28.711 -7.224 5.262 1.00 82.94 87 PRO A CA 1
ATOM 652 C C . PRO A 1 87 ? -29.876 -7.644 4.350 1.00 82.94 87 PRO A C 1
ATOM 654 O O . PRO A 1 87 ? -30.889 -8.144 4.854 1.00 82.94 87 PRO A O 1
ATOM 657 N N . PRO A 1 88 ? -29.775 -7.428 3.029 1.00 77.25 88 PRO A N 1
ATOM 658 C CA . PRO A 1 88 ? -30.779 -7.900 2.088 1.00 77.25 88 PRO A CA 1
ATOM 659 C C . PRO A 1 88 ? -30.712 -9.431 2.052 1.00 77.25 88 PRO A C 1
ATOM 661 O O . PRO A 1 88 ? -29.822 -9.971 1.415 1.00 77.25 88 PRO A O 1
ATOM 664 N N . VAL A 1 89 ? -31.633 -10.084 2.777 1.00 75.88 89 VAL A N 1
ATOM 665 C CA . VAL A 1 89 ? -31.787 -11.540 2.992 1.00 75.88 89 VAL A CA 1
ATOM 666 C C . VAL A 1 89 ? -30.524 -12.273 3.488 1.00 75.88 89 VAL A C 1
ATOM 668 O O . VAL A 1 89 ? -29.433 -12.166 2.947 1.00 75.88 89 VAL A O 1
ATOM 671 N N . GLY A 1 90 ? -30.660 -13.012 4.593 1.00 60.69 90 GLY A N 1
ATOM 672 C CA . GLY A 1 90 ? -29.528 -13.646 5.269 1.00 60.69 90 GLY A CA 1
ATOM 673 C C . GLY A 1 90 ? -28.775 -14.617 4.360 1.00 60.69 90 GLY A C 1
ATOM 674 O O . GLY A 1 90 ? -29.365 -15.570 3.857 1.00 60.69 90 GLY A O 1
ATOM 675 N N . TYR A 1 91 ? -27.462 -14.421 4.208 1.00 58.44 91 TYR A N 1
ATOM 676 C CA . TYR A 1 91 ? -26.572 -15.529 3.876 1.00 58.44 91 TYR A CA 1
ATOM 677 C C . TYR A 1 91 ? -26.702 -16.529 5.021 1.00 58.44 91 TYR A C 1
ATOM 679 O O . TYR A 1 91 ? -26.154 -16.322 6.104 1.00 58.44 91 TYR A O 1
ATOM 687 N N . GLY A 1 92 ? -27.531 -17.551 4.809 1.00 55.59 92 GLY A N 1
ATOM 688 C CA . GLY A 1 92 ? -27.704 -18.641 5.747 1.00 55.59 92 GLY A CA 1
ATOM 689 C C . GLY A 1 92 ? -26.336 -19.204 6.088 1.00 55.59 92 GLY A C 1
ATOM 690 O O . GLY A 1 92 ? -25.618 -19.686 5.210 1.00 55.59 92 GLY A O 1
ATOM 691 N N . SER A 1 93 ? -25.997 -19.115 7.368 1.00 55.38 93 SER A N 1
ATOM 692 C CA . SER A 1 93 ? -24.974 -19.917 8.015 1.00 55.38 93 SER A CA 1
ATOM 693 C C . SER A 1 93 ? -25.165 -21.371 7.591 1.00 55.38 93 SER A C 1
ATOM 695 O O . SER A 1 93 ? -26.090 -22.036 8.059 1.00 55.38 93 SER A O 1
ATOM 697 N N . HIS A 1 94 ? -24.336 -21.845 6.670 1.00 48.50 94 HIS A N 1
ATOM 698 C CA . HIS A 1 94 ? -24.121 -23.273 6.530 1.00 48.50 94 HIS A CA 1
ATOM 699 C C . HIS A 1 94 ? -23.155 -23.637 7.655 1.00 48.50 94 HIS A C 1
ATOM 701 O O . HIS A 1 94 ? -22.056 -23.081 7.726 1.00 48.50 94 HIS A O 1
ATOM 707 N N . GLY A 1 95 ? -23.664 -24.433 8.597 1.00 41.84 95 GLY A N 1
ATOM 708 C CA . GLY A 1 95 ? -22.851 -25.095 9.614 1.00 41.84 95 GLY A CA 1
ATOM 709 C C . GLY A 1 95 ? -21.953 -26.167 9.020 1.00 41.84 95 GLY A C 1
ATOM 710 O O . GLY A 1 95 ? -22.071 -26.444 7.804 1.00 41.84 95 GLY A O 1
#

Foldseek 3Di:
DVVCVVVVLQVLQVVLVKHWPDKDQDPDPDGIDTDMGHPDPVSVVVSQVVCVVVVPDPDDDDDDDDDPVRVVVVVVCVVPDDPVDDPPDDPDPDD